Protein AF-A0A524LVZ0-F1 (afdb_monomer_lite)

Sequence (58 aa):
MTKAAAKTGVSPTALVAIEQYFPAEQRIIEDDLAYRILPLGMRSLVWLMRFNLFRTWM

Radius of gyration: 11.82 Å; chains: 1; bounding box: 26×23×29 Å

Foldseek 3Di:
DVVVVLVVVQVVLLVLLLLVLDPPVSHPDDDPCSLVVHDPVSNVVSVVSNDCVNVVVD

Secondary structure (DSSP, 8-state):
-HHHHHHHHHHHHHHHHHHTTS-GGG-S---SSHHHHS-HHHHHHHHHHTSHHHHTT-

pLDDT: mean 86.86, std 8.38, range [55.97, 94.81]

Structure (mmCIF, N/CA/C/O backbone):
data_AF-A0A524LVZ0-F1
#
_entry.id   AF-A0A524LVZ0-F1
#
loop_
_atom_site.group_PDB
_atom_site.id
_atom_site.type_symbol
_atom_site.label_atom_id
_atom_site.label_alt_id
_atom_site.label_comp_id
_atom_site.label_asym_id
_atom_site.label_entity_id
_atom_site.label_seq_id
_atom_site.pdbx_PDB_ins_code
_atom_site.Cartn_x
_atom_site.Cartn_y
_atom_site.Cartn_z
_atom_site.occupancy
_atom_site.B_iso_or_equiv
_atom_site.auth_seq_id
_atom_site.auth_comp_id
_atom_site.auth_asym_id
_atom_site.auth_atom_id
_atom_site.pdbx_PDB_model_num
ATOM 1 N N . MET A 1 1 ? 14.425 10.033 -17.440 1.00 55.97 1 MET A N 1
ATOM 2 C CA . MET A 1 1 ? 13.845 10.722 -16.265 1.00 55.97 1 MET A CA 1
ATOM 3 C C . MET A 1 1 ? 12.662 9.958 -15.659 1.00 55.97 1 MET A C 1
ATOM 5 O O . MET A 1 1 ? 12.756 9.554 -14.510 1.00 55.97 1 MET A O 1
ATOM 9 N N . THR A 1 2 ? 11.598 9.656 -16.413 1.00 64.44 2 THR A N 1
ATOM 10 C CA . THR A 1 2 ? 10.337 9.063 -15.896 1.00 64.44 2 THR A CA 1
ATOM 11 C C . THR A 1 2 ? 10.494 7.733 -15.144 1.00 64.44 2 THR A C 1
ATOM 13 O O . THR A 1 2 ? 9.816 7.499 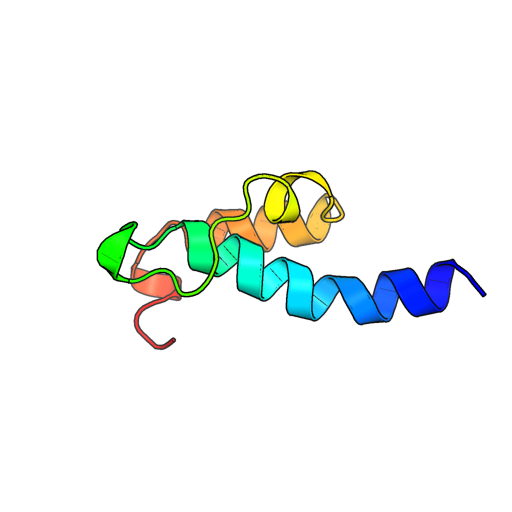-14.151 1.00 64.44 2 THR A O 1
ATOM 16 N N . LYS A 1 3 ? 11.434 6.870 -15.556 1.00 69.69 3 LYS A N 1
ATOM 17 C CA . LYS A 1 3 ? 11.680 5.567 -14.905 1.00 69.69 3 LYS A CA 1
ATOM 18 C C . LYS A 1 3 ? 12.238 5.683 -13.479 1.00 69.69 3 LYS A C 1
ATOM 20 O O . LYS A 1 3 ? 11.948 4.830 -12.649 1.00 69.69 3 LYS A O 1
ATOM 25 N N . ALA A 1 4 ? 13.024 6.724 -13.195 1.00 73.25 4 ALA A N 1
ATOM 26 C CA . ALA A 1 4 ? 13.586 6.946 -11.863 1.00 73.25 4 ALA A CA 1
ATOM 27 C C . ALA A 1 4 ? 12.504 7.435 -10.889 1.00 73.25 4 ALA A C 1
ATOM 29 O O . ALA A 1 4 ? 12.366 6.869 -9.810 1.00 73.25 4 ALA A O 1
ATOM 30 N N . ALA A 1 5 ? 11.678 8.393 -11.325 1.00 71.00 5 ALA A N 1
ATOM 31 C CA . ALA A 1 5 ? 10.529 8.879 -10.560 1.00 71.00 5 ALA A CA 1
ATOM 32 C C . ALA A 1 5 ? 9.489 7.774 -10.300 1.00 71.00 5 ALA A C 1
ATOM 34 O O . ALA A 1 5 ? 8.963 7.654 -9.195 1.00 71.00 5 ALA A O 1
ATOM 35 N N . ALA A 1 6 ? 9.240 6.910 -11.292 1.00 74.19 6 ALA A N 1
ATOM 36 C CA . ALA A 1 6 ? 8.386 5.742 -11.104 1.00 74.19 6 ALA A CA 1
ATOM 37 C C . ALA A 1 6 ? 8.941 4.820 -10.008 1.00 74.19 6 ALA A C 1
ATOM 39 O O . ALA A 1 6 ? 8.204 4.438 -9.108 1.00 74.19 6 ALA A O 1
ATOM 40 N N . LYS A 1 7 ? 10.250 4.522 -10.031 1.00 78.81 7 LYS A N 1
ATOM 41 C CA . LYS A 1 7 ? 10.910 3.665 -9.033 1.00 78.81 7 LYS A CA 1
ATOM 42 C C . LYS A 1 7 ? 10.820 4.234 -7.613 1.00 78.81 7 LYS A C 1
ATOM 44 O O . LYS A 1 7 ? 10.618 3.465 -6.681 1.00 78.81 7 LYS A O 1
ATOM 49 N N . THR A 1 8 ? 10.946 5.550 -7.447 1.00 82.94 8 THR A N 1
ATOM 50 C CA . THR A 1 8 ? 10.813 6.203 -6.134 1.00 82.94 8 THR A CA 1
ATOM 51 C C . THR A 1 8 ? 9.371 6.225 -5.633 1.00 82.94 8 THR A C 1
ATOM 53 O O . THR A 1 8 ? 9.156 6.114 -4.432 1.00 82.94 8 THR A O 1
ATOM 56 N N . GLY A 1 9 ? 8.388 6.327 -6.535 1.00 86.31 9 GLY A N 1
ATOM 57 C CA . GLY A 1 9 ? 6.966 6.321 -6.182 1.00 86.31 9 GLY A CA 1
ATOM 58 C C . GLY A 1 9 ? 6.421 4.944 -5.790 1.00 86.31 9 GLY A C 1
ATOM 59 O O . GLY A 1 9 ? 5.476 4.873 -5.014 1.00 86.31 9 GLY A O 1
ATOM 60 N N . VAL A 1 10 ? 7.030 3.844 -6.257 1.00 89.50 10 VAL A N 1
ATOM 61 C CA . VAL A 1 10 ? 6.523 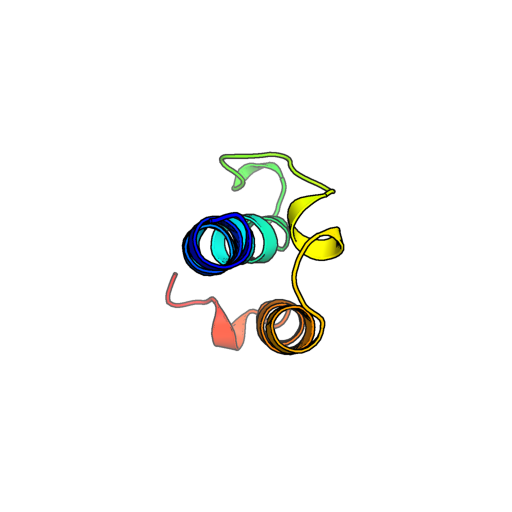2.482 -5.983 1.00 89.50 10 VAL A CA 1
ATOM 62 C C . VAL A 1 10 ? 6.404 2.192 -4.485 1.00 89.50 10 VAL A C 1
ATOM 64 O O . VAL A 1 10 ? 5.398 1.631 -4.062 1.00 89.50 10 VAL A O 1
ATOM 67 N N . SER A 1 11 ? 7.405 2.560 -3.683 1.00 88.69 11 SER A N 1
ATOM 68 C CA . SER A 1 11 ? 7.422 2.260 -2.246 1.00 88.69 11 SER A CA 1
ATOM 69 C C . SER A 1 11 ? 6.297 2.951 -1.459 1.00 88.69 11 SER A C 1
ATOM 71 O O . SER A 1 11 ? 5.540 2.238 -0.801 1.00 88.69 11 SER A O 1
ATOM 73 N N . PRO A 1 12 ? 6.121 4.289 -1.520 1.00 92.00 12 PRO A N 1
ATOM 74 C CA . PRO A 1 12 ? 5.007 4.943 -0.837 1.00 92.00 12 PRO A CA 1
ATOM 75 C C . PRO A 1 12 ? 3.646 4.495 -1.385 1.00 92.00 12 PRO A C 1
ATOM 77 O O . PRO A 1 12 ? 2.737 4.251 -0.600 1.00 92.00 12 PRO A O 1
ATOM 80 N N . THR A 1 13 ? 3.501 4.276 -2.697 1.00 93.69 13 THR A N 1
ATOM 81 C CA . THR A 1 13 ? 2.250 3.739 -3.260 1.00 93.69 13 THR A CA 1
ATOM 82 C C . THR A 1 13 ? 1.944 2.327 -2.752 1.00 93.69 13 THR A C 1
ATOM 84 O O . THR A 1 13 ? 0.784 1.994 -2.521 1.00 93.69 13 THR A O 1
ATOM 87 N N . ALA A 1 14 ? 2.962 1.489 -2.538 1.00 93.06 14 ALA A N 1
ATOM 88 C CA . ALA A 1 14 ? 2.776 0.168 -1.946 1.00 93.06 14 ALA A CA 1
ATOM 89 C C . ALA A 1 14 ? 2.279 0.255 -0.498 1.00 93.06 14 ALA A C 1
ATOM 91 O O . ALA A 1 14 ? 1.390 -0.509 -0.139 1.00 93.06 14 ALA A O 1
ATOM 92 N N . LEU A 1 15 ? 2.789 1.196 0.303 1.00 92.44 15 LEU A N 1
ATOM 93 C CA . LEU A 1 15 ? 2.308 1.422 1.671 1.00 92.44 15 LEU A CA 1
ATOM 94 C C . LEU A 1 15 ? 0.839 1.845 1.692 1.00 92.44 15 LEU A C 1
ATOM 96 O O . LEU A 1 15 ? 0.046 1.221 2.390 1.00 92.44 15 LEU A O 1
ATOM 100 N N . VAL A 1 16 ? 0.465 2.820 0.860 1.00 94.19 16 VAL A N 1
ATOM 101 C CA . VAL A 1 16 ? -0.934 3.260 0.722 1.00 94.19 16 VAL A CA 1
ATOM 102 C C . VAL A 1 16 ? -1.830 2.090 0.301 1.00 94.19 16 VAL A C 1
ATOM 104 O O . VAL A 1 16 ? -2.910 1.900 0.849 1.00 94.19 16 VAL A O 1
ATOM 107 N N . ALA A 1 17 ? -1.375 1.243 -0.627 1.00 94.81 17 ALA A N 1
ATOM 108 C CA . ALA A 1 17 ? -2.139 0.074 -1.061 1.00 94.81 17 ALA A CA 1
ATOM 109 C C . ALA A 1 17 ? -2.280 -1.005 0.035 1.00 94.81 17 ALA A C 1
ATOM 111 O O . ALA A 1 17 ? -3.303 -1.686 0.089 1.00 94.81 17 ALA A O 1
ATOM 112 N N . ILE A 1 18 ? -1.277 -1.168 0.904 1.00 93.75 18 ILE A N 1
ATOM 113 C CA . ILE A 1 18 ? -1.334 -2.060 2.075 1.00 93.75 18 ILE A CA 1
ATOM 114 C C . ILE A 1 18 ? -2.321 -1.514 3.114 1.00 93.75 18 ILE A C 1
ATOM 116 O O . ILE A 1 18 ? -3.100 -2.280 3.685 1.00 93.75 18 ILE A O 1
ATOM 120 N N . GLU A 1 19 ? -2.321 -0.198 3.322 1.00 93.69 19 GLU A N 1
ATOM 121 C CA . GLU A 1 19 ? -3.223 0.503 4.236 1.00 93.69 19 GLU A CA 1
ATOM 122 C C . GLU A 1 19 ? -4.704 0.279 3.880 1.00 93.69 19 GLU A C 1
ATOM 124 O O . GLU A 1 19 ? -5.547 0.079 4.755 1.00 93.69 19 GLU A O 1
ATOM 129 N N . GLN A 1 20 ? -5.034 0.185 2.588 1.00 94.12 20 GLN A N 1
ATOM 130 C CA . GLN A 1 20 ? -6.413 -0.067 2.148 1.00 94.12 20 GLN A CA 1
ATOM 131 C C . GLN A 1 20 ? -6.997 -1.411 2.609 1.00 94.12 20 GLN A C 1
ATOM 133 O O . GLN A 1 20 ? -8.206 -1.625 2.505 1.00 94.12 20 GLN A O 1
ATOM 138 N N . TYR A 1 21 ? -6.185 -2.335 3.128 1.00 92.38 21 TYR A N 1
ATOM 139 C CA . TYR A 1 21 ? -6.686 -3.576 3.716 1.00 92.38 21 TYR A CA 1
ATOM 140 C C . TYR A 1 21 ? -7.117 -3.444 5.186 1.00 92.38 21 TYR A C 1
ATOM 142 O O . TYR A 1 21 ? -7.566 -4.437 5.767 1.00 92.38 21 TYR A O 1
ATOM 150 N N . PHE A 1 22 ? -6.933 -2.290 5.830 1.00 90.81 22 PHE A N 1
ATOM 151 C CA . PHE A 1 22 ? -7.475 -2.020 7.166 1.00 90.81 22 PHE A CA 1
ATOM 152 C C . PHE A 1 22 ? -8.967 -1.639 7.089 1.00 90.81 22 PHE A C 1
ATOM 154 O O . PHE A 1 22 ? -9.457 -1.291 6.007 1.00 90.81 22 PHE A O 1
ATOM 161 N N . PRO A 1 23 ? -9.733 -1.728 8.191 1.00 91.25 23 PRO A N 1
ATOM 162 C CA . PRO A 1 23 ? -11.079 -1.155 8.272 1.00 91.25 23 PRO A CA 1
ATOM 163 C C . PRO A 1 23 ? -11.056 0.348 7.974 1.00 91.25 23 PRO A C 1
ATOM 165 O O . PRO A 1 23 ? -10.073 1.006 8.298 1.00 91.25 23 PRO A O 1
ATOM 168 N N . ALA A 1 24 ? -12.120 0.893 7.377 1.00 89.44 24 ALA A N 1
ATOM 169 C CA . ALA A 1 24 ? -12.164 2.298 6.946 1.00 89.44 24 ALA A CA 1
ATOM 170 C C . ALA A 1 24 ? -11.855 3.289 8.084 1.00 89.44 24 ALA A C 1
ATOM 172 O O . ALA A 1 24 ? -11.147 4.263 7.872 1.00 89.44 24 ALA A O 1
ATOM 173 N N . GLU A 1 25 ? -12.290 2.981 9.308 1.00 91.31 25 GLU A N 1
ATOM 174 C CA . GLU A 1 25 ? -12.048 3.797 10.509 1.00 91.31 25 GLU A CA 1
ATOM 175 C C . GLU A 1 25 ? -10.564 3.913 10.897 1.00 91.31 25 GLU A C 1
ATOM 177 O O . GLU A 1 25 ? -10.194 4.803 11.656 1.00 91.31 25 GLU A O 1
ATOM 182 N N . GLN A 1 26 ? -9.721 2.995 10.416 1.00 88.19 26 GLN A N 1
ATOM 183 C CA . GLN A 1 26 ? -8.288 2.932 10.718 1.00 88.19 26 GLN A CA 1
ATOM 184 C C . GLN A 1 26 ? -7.423 3.436 9.557 1.00 88.19 26 GLN A C 1
ATOM 186 O O . GLN A 1 26 ? -6.200 3.453 9.672 1.00 88.19 26 GLN A O 1
ATOM 191 N N . ARG A 1 27 ? -8.039 3.820 8.433 1.00 91.69 27 ARG A N 1
ATOM 192 C CA . ARG A 1 27 ? -7.328 4.353 7.270 1.00 91.69 27 ARG A CA 1
ATOM 193 C C . ARG A 1 27 ? -7.117 5.851 7.448 1.00 91.69 27 ARG A C 1
ATOM 195 O O . ARG A 1 27 ? -8.046 6.588 7.761 1.00 91.69 27 ARG A O 1
ATOM 202 N N . ILE A 1 28 ? -5.898 6.299 7.200 1.00 92.88 28 ILE A N 1
ATOM 203 C CA . ILE A 1 28 ? -5.517 7.706 7.085 1.00 92.88 28 ILE A CA 1
ATOM 204 C C . ILE A 1 28 ? -5.928 8.231 5.704 1.00 92.88 28 ILE A C 1
ATOM 206 O O . ILE A 1 28 ? -6.329 9.386 5.575 1.00 92.88 28 ILE A O 1
ATOM 210 N N . ILE A 1 29 ? -5.832 7.387 4.670 1.00 92.38 29 ILE A N 1
ATOM 211 C CA . ILE A 1 29 ? -6.114 7.746 3.274 1.00 92.38 29 ILE A CA 1
ATOM 212 C C . ILE A 1 29 ? -7.120 6.762 2.665 1.00 92.38 29 ILE A C 1
ATOM 214 O O . ILE A 1 29 ? -6.998 5.549 2.835 1.00 92.38 29 ILE A O 1
ATOM 218 N N . GLU A 1 30 ? -8.078 7.270 1.888 1.00 92.94 30 GLU A N 1
ATOM 219 C CA . GLU A 1 30 ? -8.913 6.467 0.987 1.00 92.94 30 GLU A CA 1
ATOM 220 C C . GLU A 1 30 ? -8.366 6.563 -0.445 1.00 92.94 30 GLU A C 1
ATOM 222 O O . GLU A 1 30 ? -8.438 7.616 -1.076 1.00 92.94 30 GLU A O 1
ATOM 227 N N . ASP A 1 31 ? -7.791 5.470 -0.955 1.00 93.12 31 ASP A N 1
ATOM 228 C CA . ASP A 1 31 ? -7.192 5.421 -2.297 1.00 93.12 31 ASP A CA 1
ATOM 229 C C . ASP A 1 31 ? -7.426 4.051 -2.955 1.00 93.12 31 ASP A C 1
ATOM 231 O O . ASP A 1 31 ? -6.799 3.050 -2.609 1.00 93.12 31 ASP A O 1
ATOM 235 N N . ASP A 1 32 ? -8.318 3.992 -3.943 1.00 90.50 32 ASP A N 1
ATOM 236 C CA . ASP A 1 32 ? -8.635 2.775 -4.699 1.00 90.50 32 ASP A CA 1
ATOM 237 C C . ASP A 1 32 ? -7.718 2.548 -5.921 1.00 90.50 32 ASP A C 1
ATOM 239 O O . ASP A 1 32 ? -7.772 1.495 -6.577 1.00 90.50 32 ASP A O 1
ATOM 243 N N . LEU A 1 33 ? -6.845 3.512 -6.224 1.00 92.38 33 LEU A N 1
ATOM 244 C CA . LEU A 1 33 ? -5.947 3.511 -7.374 1.00 92.38 33 LEU A CA 1
ATOM 245 C C . LEU A 1 33 ? -4.562 2.974 -7.030 1.00 92.38 33 LEU A C 1
ATOM 247 O O . LEU A 1 33 ? -3.957 2.327 -7.889 1.00 92.38 33 LEU A O 1
ATOM 251 N N . ALA A 1 34 ? -4.072 3.164 -5.804 1.00 92.62 34 ALA A N 1
ATOM 252 C CA . ALA A 1 34 ? -2.728 2.775 -5.377 1.00 92.62 34 ALA A CA 1
ATOM 253 C C . ALA A 1 34 ? -2.403 1.314 -5.733 1.00 92.62 34 ALA A C 1
ATOM 255 O O . ALA A 1 34 ? -1.394 1.025 -6.380 1.00 92.62 34 ALA A O 1
ATOM 256 N N . TYR A 1 35 ? -3.308 0.380 -5.431 1.00 92.38 35 TYR A N 1
ATOM 257 C CA . TYR A 1 35 ? -3.136 -1.030 -5.796 1.00 92.38 35 TYR A CA 1
ATOM 258 C C . TYR A 1 35 ? -3.112 -1.257 -7.320 1.00 92.38 35 TYR A C 1
ATOM 260 O O . TYR A 1 35 ? -2.359 -2.089 -7.833 1.00 92.38 35 TYR A O 1
ATOM 268 N N . ARG A 1 36 ? -3.926 -0.506 -8.069 1.00 91.31 36 ARG A N 1
ATOM 269 C CA . ARG A 1 36 ? -4.086 -0.644 -9.524 1.00 91.31 36 ARG A CA 1
ATOM 270 C C . ARG A 1 36 ? -2.943 -0.018 -10.313 1.00 91.31 36 ARG A C 1
ATOM 272 O O . ARG A 1 36 ? -2.680 -0.470 -11.420 1.00 91.31 36 ARG A O 1
ATOM 279 N N . ILE A 1 37 ? -2.240 0.977 -9.791 1.00 90.69 37 ILE A N 1
ATOM 280 C CA . ILE A 1 37 ? -1.114 1.599 -10.506 1.00 90.69 37 ILE A CA 1
ATOM 281 C C . ILE A 1 37 ? 0.225 0.908 -10.220 1.00 90.69 37 ILE A C 1
ATOM 283 O O . ILE A 1 37 ? 1.192 1.110 -10.953 1.00 90.69 37 ILE A O 1
ATOM 287 N N . LEU A 1 38 ? 0.286 0.054 -9.192 1.00 90.88 38 LEU A N 1
ATOM 288 C CA . LEU A 1 38 ? 1.504 -0.673 -8.847 1.00 90.88 38 LEU A CA 1
ATOM 289 C C . LEU A 1 38 ? 1.944 -1.648 -9.952 1.00 90.88 38 LEU A C 1
ATOM 291 O O . LEU A 1 38 ? 1.099 -2.296 -10.582 1.00 90.88 38 LEU A O 1
ATOM 295 N N . PRO A 1 39 ? 3.265 -1.832 -10.142 1.00 89.75 39 PRO A N 1
ATOM 296 C CA . PRO A 1 39 ? 3.805 -2.890 -10.989 1.00 89.75 39 PRO A CA 1
ATOM 297 C C . PRO A 1 39 ? 3.357 -4.276 -10.512 1.00 89.75 39 PRO A C 1
ATOM 299 O O . PRO A 1 39 ? 3.258 -4.518 -9.309 1.00 89.75 39 PRO A O 1
ATOM 302 N N . LEU A 1 40 ? 3.167 -5.213 -11.446 1.00 88.12 40 LEU A N 1
ATOM 303 C CA . LEU A 1 40 ? 2.656 -6.565 -11.168 1.00 88.12 40 LEU A CA 1
ATOM 304 C C . LEU A 1 40 ? 3.389 -7.284 -10.023 1.00 88.12 40 LEU A C 1
ATOM 306 O O . LEU A 1 40 ? 2.734 -7.820 -9.136 1.00 88.12 40 LEU A O 1
ATOM 310 N N . GLY A 1 41 ? 4.726 -7.240 -9.993 1.00 87.19 41 GLY A N 1
ATOM 311 C CA . GLY A 1 41 ? 5.505 -7.880 -8.924 1.00 87.19 41 GLY A CA 1
ATOM 312 C C . GLY A 1 41 ? 5.233 -7.289 -7.536 1.00 87.19 41 GLY A C 1
ATOM 313 O O . GLY A 1 41 ? 5.140 -8.024 -6.556 1.00 87.19 41 GLY A O 1
ATOM 314 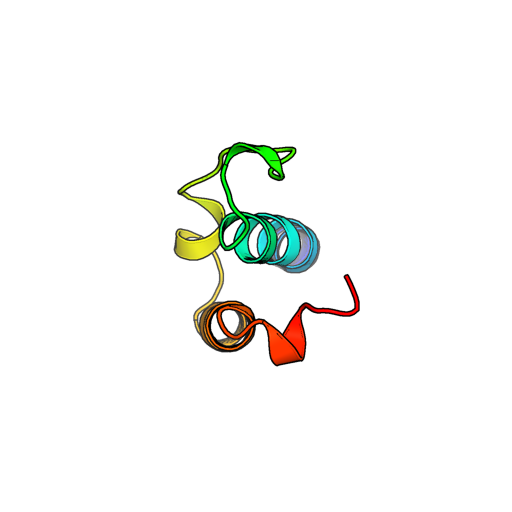N N . MET A 1 42 ? 5.025 -5.971 -7.453 1.00 89.44 42 MET A N 1
ATOM 315 C CA . MET A 1 42 ? 4.692 -5.305 -6.193 1.00 89.44 42 MET A CA 1
ATOM 316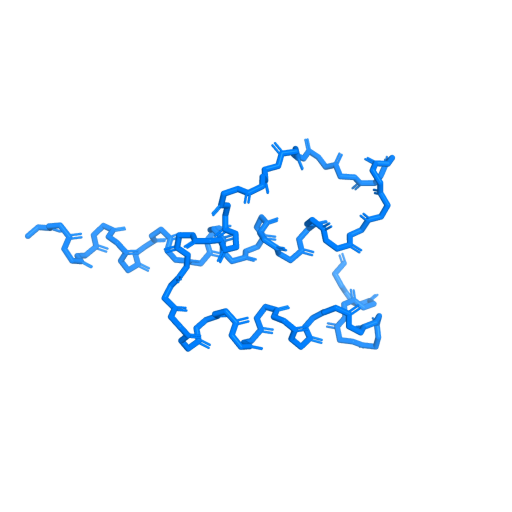 C C . MET A 1 42 ? 3.243 -5.588 -5.780 1.00 89.44 42 MET A C 1
ATOM 318 O O . MET A 1 42 ? 2.971 -5.741 -4.594 1.00 89.44 42 MET A O 1
ATOM 322 N N . ARG A 1 43 ? 2.315 -5.725 -6.742 1.00 91.69 43 ARG A N 1
ATOM 323 C CA . ARG A 1 43 ? 0.923 -6.104 -6.447 1.00 91.69 43 ARG A CA 1
ATOM 324 C C . ARG A 1 43 ? 0.834 -7.456 -5.755 1.00 91.69 43 ARG A C 1
ATOM 326 O O . ARG A 1 43 ? 0.055 -7.580 -4.822 1.00 91.69 43 ARG A O 1
ATOM 333 N N . SER A 1 44 ? 1.631 -8.444 -6.166 1.00 91.25 44 SER A N 1
ATOM 334 C CA . SER A 1 44 ? 1.673 -9.753 -5.497 1.00 91.25 44 SER A CA 1
ATOM 335 C C . SER A 1 44 ? 2.121 -9.639 -4.038 1.00 91.25 44 SER A C 1
ATOM 337 O O . SER A 1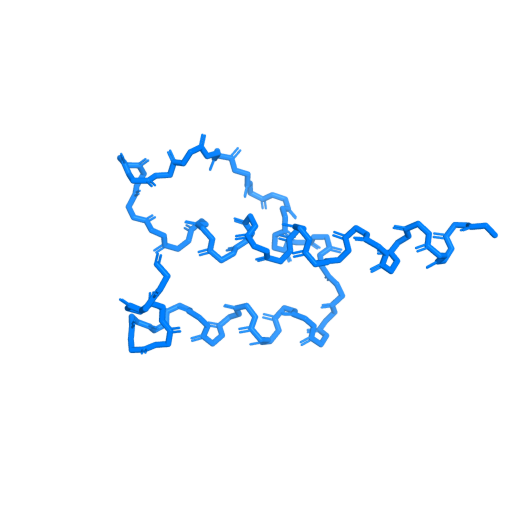 44 ? 1.516 -10.260 -3.168 1.00 91.25 44 SER A O 1
ATOM 339 N N . LEU A 1 45 ? 3.132 -8.807 -3.758 1.00 89.69 45 LEU A N 1
ATOM 340 C CA . LEU A 1 45 ? 3.593 -8.545 -2.390 1.00 89.69 45 LEU A CA 1
ATOM 341 C C . LEU A 1 45 ? 2.524 -7.837 -1.554 1.00 89.69 45 LEU A C 1
ATOM 343 O O . LEU A 1 45 ? 2.234 -8.265 -0.441 1.00 89.69 45 LEU A O 1
ATOM 347 N N . VAL A 1 46 ? 1.898 -6.792 -2.101 1.00 92.38 46 VAL A N 1
ATOM 348 C CA . VAL A 1 46 ? 0.796 -6.086 -1.432 1.00 92.38 46 VAL A CA 1
ATOM 349 C C . VAL A 1 46 ? -0.381 -7.033 -1.193 1.00 92.38 46 VAL A C 1
ATOM 351 O O . VAL A 1 46 ? -0.930 -7.060 -0.101 1.00 92.38 46 VAL A O 1
ATOM 354 N N . TRP A 1 47 ? -0.725 -7.885 -2.156 1.00 91.81 47 TRP A N 1
ATOM 355 C CA . TRP A 1 47 ? -1.814 -8.850 -2.015 1.00 91.81 47 TRP A CA 1
ATOM 356 C C . TRP A 1 47 ? -1.595 -9.840 -0.863 1.00 91.81 47 TRP A C 1
ATOM 358 O O . TRP A 1 47 ? -2.543 -10.148 -0.141 1.00 91.81 47 TRP A O 1
ATOM 368 N N . LEU A 1 48 ? -0.354 -10.287 -0.631 1.00 91.12 48 LEU A N 1
ATOM 369 C CA . LEU A 1 48 ? -0.009 -11.123 0.528 1.00 91.12 48 LEU A CA 1
ATOM 370 C C . LEU A 1 48 ? -0.261 -10.406 1.856 1.00 91.12 48 LEU A C 1
ATOM 372 O O . LEU A 1 48 ? -0.659 -11.039 2.833 1.00 91.12 48 LEU A O 1
ATOM 376 N N . MET A 1 49 ? -0.104 -9.083 1.885 1.00 89.88 49 MET A N 1
ATOM 377 C CA . MET A 1 49 ? -0.378 -8.300 3.084 1.00 89.88 49 MET A CA 1
ATOM 378 C C . MET A 1 49 ? -1.852 -8.352 3.473 1.00 89.88 49 MET A C 1
ATOM 380 O O . MET A 1 49 ? -2.150 -8.130 4.632 1.00 89.88 49 MET A O 1
ATOM 384 N N . ARG A 1 50 ? -2.792 -8.755 2.605 1.00 87.94 50 ARG A N 1
ATOM 385 C CA . ARG A 1 50 ? -4.200 -8.961 2.992 1.00 87.94 50 ARG A CA 1
ATOM 386 C C . ARG A 1 50 ? -4.353 -9.814 4.262 1.00 87.94 50 ARG A C 1
ATOM 388 O O . ARG A 1 50 ? -5.235 -9.523 5.072 1.00 87.94 50 ARG A O 1
ATOM 395 N N . PHE A 1 51 ? -3.504 -10.825 4.465 1.00 87.81 51 PHE A N 1
ATOM 396 C CA . PHE A 1 51 ? -3.534 -11.646 5.677 1.00 87.81 51 PHE A CA 1
ATOM 397 C C . PHE A 1 51 ? -2.965 -10.882 6.876 1.00 87.81 51 PHE A C 1
ATOM 399 O O . PHE A 1 51 ? -1.829 -10.413 6.846 1.00 87.81 51 PHE A O 1
ATOM 406 N N . ASN A 1 52 ? -3.739 -10.814 7.964 1.00 80.88 52 ASN A N 1
ATOM 407 C CA . ASN A 1 52 ? -3.382 -10.023 9.145 1.00 80.88 52 ASN A CA 1
ATOM 408 C C . ASN A 1 52 ? -2.015 -10.415 9.742 1.00 80.88 52 ASN A C 1
ATOM 410 O O . ASN A 1 52 ? -1.271 -9.551 10.192 1.00 80.88 52 ASN A O 1
ATOM 414 N N . LEU A 1 53 ? -1.636 -11.695 9.649 1.00 82.31 53 LEU A N 1
ATOM 415 C CA . LEU A 1 53 ? -0.338 -12.231 10.089 1.00 82.31 53 LEU A CA 1
ATOM 416 C C . LEU A 1 53 ? 0.870 -11.453 9.538 1.00 82.31 53 LEU A C 1
ATOM 418 O O . LEU A 1 53 ? 1.858 -11.289 10.245 1.00 82.31 53 LEU A O 1
ATOM 422 N N . PHE A 1 54 ? 0.789 -10.949 8.303 1.00 79.62 54 PHE A N 1
ATOM 423 C CA . PHE A 1 54 ? 1.885 -10.206 7.673 1.00 79.62 54 PHE A CA 1
ATOM 424 C C . PHE A 1 54 ? 1.843 -8.700 7.941 1.00 79.62 54 PHE A C 1
ATOM 426 O O . PHE A 1 54 ? 2.824 -8.021 7.652 1.00 79.62 54 PHE A O 1
ATOM 433 N N . ARG A 1 55 ? 0.743 -8.182 8.500 1.00 80.00 55 ARG A N 1
ATOM 434 C CA . ARG A 1 55 ? 0.542 -6.756 8.804 1.00 80.00 55 ARG A CA 1
ATOM 435 C C . ARG A 1 55 ? 0.457 -6.430 10.289 1.00 80.00 55 ARG A C 1
ATOM 437 O O . ARG A 1 55 ? 0.467 -5.262 10.625 1.00 80.00 55 ARG A O 1
ATOM 444 N N . THR A 1 56 ? 0.401 -7.423 11.177 1.00 78.31 56 THR A N 1
ATOM 445 C CA . THR A 1 56 ? 0.190 -7.200 12.626 1.00 78.31 56 THR A CA 1
ATOM 446 C C . THR A 1 56 ? 1.293 -6.348 13.281 1.00 78.31 56 THR A C 1
ATOM 448 O O . THR A 1 56 ? 1.100 -5.831 14.373 1.00 78.31 56 THR A O 1
ATOM 451 N N . TRP A 1 57 ? 2.459 -6.222 12.641 1.00 75.12 57 TRP A N 1
ATOM 452 C CA . TRP A 1 57 ? 3.597 -5.434 13.126 1.00 75.12 57 TRP A CA 1
ATOM 453 C C . TRP A 1 57 ? 3.632 -3.986 12.605 1.00 75.12 57 TRP A C 1
ATOM 455 O O . TRP A 1 57 ?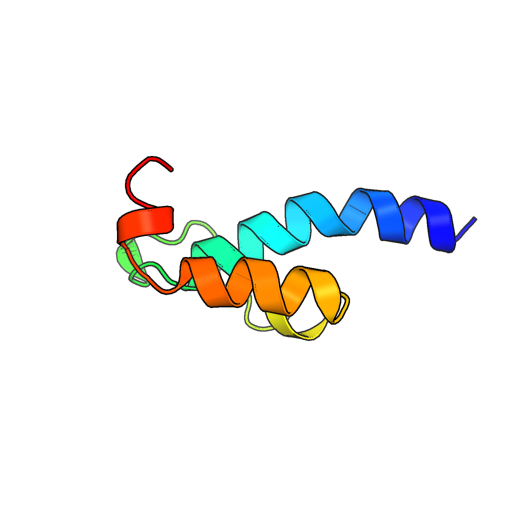 4.457 -3.215 13.094 1.00 75.12 57 TRP A O 1
ATOM 465 N N . MET A 1 58 ? 2.812 -3.648 11.601 1.00 69.69 58 MET A N 1
ATOM 466 C CA . MET A 1 58 ? 2.615 -2.272 11.122 1.00 69.69 58 MET A CA 1
ATOM 467 C C . MET A 1 58 ? 1.606 -1.558 12.011 1.00 69.69 58 MET A C 1
ATOM 469 O O . MET A 1 58 ? 1.874 -0.380 12.326 1.00 69.69 58 MET A O 1
#